Protein AF-A0A2N9NFA6-F1 (afdb_monomer_lite)

Sequence (182 aa):
MLTVSEMPDGCPEVDEAAADLLPKGEPRCRSEQVLSLPCAELSAAALRKTYLACLGPRALGSTAKLAQIIGALVRRGATRATLVRWAVEAGCSEKYVRSLLSRIFIRLGLRRRRRGAGRRSSPEILQLLEEFKARFGKRRLKVARALCRAAEADEPACPGPSNLFVPAALTLLHSEISVSNP

Foldseek 3Di:
DDDDDDDDPPDPPPDPPDDDDDPPPPVPPVLPPDPPDPLLPDDLVRLLVVLLVCQDPPNVPDLPVNLVSVVSNVVVVQDLVNSLVSNVVVVDDSVVSNVSVVVSCCVNVVDDDDVPPDPDDDVVVVVVLVVLCVPPPPCSVVVVVVVVVVVVVVPDPPPPPPPVPPPPPPPDDPDDDPDDDD

Structure (mmCIF, N/CA/C/O backbone):
data_AF-A0A2N9NFA6-F1
#
_entry.id   AF-A0A2N9NFA6-F1
#
loop_
_atom_site.group_PDB
_atom_site.id
_atom_site.type_symbol
_atom_site.label_atom_id
_atom_site.label_alt_id
_atom_site.label_comp_id
_atom_site.label_asym_id
_atom_site.label_entity_id
_atom_site.label_seq_id
_atom_site.pdbx_PDB_ins_code
_atom_site.Cartn_x
_atom_site.Cartn_y
_atom_site.Cartn_z
_atom_site.occupancy
_atom_site.B_iso_or_equiv
_atom_site.auth_seq_id
_atom_site.auth_comp_id
_atom_site.auth_asym_id
_atom_site.auth_atom_id
_atom_site.pdbx_PDB_model_num
ATOM 1 N N . MET A 1 1 ? -23.627 8.469 63.665 1.00 48.31 1 MET A N 1
ATOM 2 C CA . MET A 1 1 ? -24.741 8.393 62.699 1.00 48.31 1 MET A CA 1
ATOM 3 C C . MET A 1 1 ? -24.376 9.281 61.522 1.00 48.31 1 MET A C 1
ATOM 5 O O . MET A 1 1 ? -24.408 10.491 61.673 1.00 48.31 1 MET A O 1
ATOM 9 N N . LEU A 1 2 ? -23.899 8.694 60.423 1.00 47.81 2 LEU A N 1
ATOM 10 C CA . LEU A 1 2 ? -23.540 9.414 59.198 1.00 47.81 2 LEU A CA 1
ATOM 11 C C . LEU A 1 2 ? -24.597 9.076 58.149 1.00 47.81 2 LEU A C 1
ATOM 13 O O . LEU A 1 2 ? -24.822 7.904 57.857 1.00 47.81 2 LEU A O 1
ATOM 17 N N . THR A 1 3 ? -25.283 10.103 57.664 1.00 55.34 3 THR A N 1
ATOM 18 C CA . THR A 1 3 ? -26.327 10.019 56.645 1.00 55.34 3 THR A CA 1
ATOM 19 C C . THR A 1 3 ? -25.695 9.725 55.291 1.00 55.34 3 THR A C 1
ATOM 21 O O . THR A 1 3 ? -24.845 10.478 54.816 1.00 55.34 3 THR A O 1
ATOM 24 N N . VAL A 1 4 ? -26.102 8.611 54.691 1.00 54.12 4 VAL A N 1
ATOM 25 C CA . VAL A 1 4 ? -25.747 8.217 53.329 1.00 54.12 4 VAL A CA 1
ATOM 26 C C . VAL A 1 4 ? -26.552 9.105 52.377 1.00 54.12 4 VAL A C 1
ATOM 28 O O . VAL A 1 4 ? -27.775 9.020 52.356 1.00 54.12 4 VAL A O 1
ATOM 31 N N . SER A 1 5 ? -25.875 9.992 51.643 1.00 59.94 5 SER A N 1
ATOM 32 C CA . SER A 1 5 ? -26.488 10.772 50.562 1.00 59.94 5 SER A CA 1
ATOM 33 C C . SER A 1 5 ? -26.780 9.861 49.377 1.00 59.94 5 SER A C 1
ATOM 35 O O . SER A 1 5 ? -25.863 9.337 48.743 1.00 59.94 5 SER A O 1
ATOM 37 N N . GLU A 1 6 ? -28.064 9.701 49.088 1.00 62.81 6 GLU A N 1
ATOM 38 C CA . GLU A 1 6 ? -28.597 9.056 47.896 1.00 62.81 6 GLU A CA 1
ATOM 39 C C . GLU A 1 6 ? -28.183 9.851 46.646 1.00 62.81 6 GLU A C 1
ATOM 41 O O . GLU A 1 6 ? -28.454 11.046 46.520 1.00 62.81 6 GLU A O 1
ATOM 46 N N . MET A 1 7 ? -27.490 9.186 45.722 1.00 60.47 7 MET A N 1
ATOM 47 C CA . MET A 1 7 ? -27.254 9.687 44.368 1.00 60.47 7 MET A CA 1
ATOM 48 C C . MET A 1 7 ? -28.419 9.210 43.494 1.00 60.47 7 MET A C 1
ATOM 50 O O . MET A 1 7 ? -28.694 8.011 43.488 1.00 60.47 7 MET A O 1
ATOM 54 N N . PRO A 1 8 ? -29.115 10.096 42.764 1.00 62.62 8 PRO A N 1
ATOM 55 C CA . PRO A 1 8 ? -30.215 9.680 41.911 1.00 62.62 8 PRO A CA 1
ATOM 56 C C . PRO A 1 8 ? -29.687 8.939 40.677 1.00 62.62 8 PRO A C 1
ATOM 58 O O . PRO A 1 8 ? -28.971 9.511 39.850 1.00 62.62 8 PRO A O 1
ATOM 61 N N . ASP A 1 9 ? -30.097 7.677 40.548 1.00 52.00 9 ASP A N 1
ATOM 62 C CA . ASP A 1 9 ? -30.043 6.872 39.326 1.00 52.00 9 ASP A CA 1
ATOM 63 C C . ASP A 1 9 ? -30.954 7.494 38.253 1.00 52.00 9 ASP A C 1
ATOM 65 O O . ASP A 1 9 ? -32.063 7.047 37.972 1.00 52.00 9 ASP A O 1
ATOM 69 N N . GLY A 1 10 ? -30.490 8.587 37.655 1.00 49.28 10 GLY A N 1
ATOM 70 C CA . GLY A 1 10 ? -31.100 9.191 36.480 1.00 49.28 10 GLY A CA 1
ATOM 71 C C . GLY A 1 10 ? -30.569 8.534 35.214 1.00 49.28 10 GLY A C 1
ATOM 72 O O . GLY A 1 10 ? -29.727 9.115 34.529 1.00 49.28 10 GLY A O 1
ATOM 73 N N . CYS A 1 11 ? -31.041 7.329 34.889 1.00 45.53 11 CYS A N 1
ATOM 74 C CA . CYS A 1 11 ? -30.924 6.822 33.524 1.00 45.53 11 CYS A CA 1
ATOM 75 C C . CYS A 1 11 ? -31.925 7.593 32.649 1.00 45.53 11 CYS A C 1
ATOM 77 O O . CYS A 1 11 ? -33.124 7.493 32.903 1.00 45.53 11 CYS A O 1
ATOM 79 N N . PRO A 1 12 ? -31.494 8.362 31.632 1.00 57.59 12 PRO A N 1
ATOM 80 C CA . PRO A 1 12 ? -32.440 8.886 30.664 1.00 57.59 12 PRO A CA 1
ATOM 81 C C . PRO A 1 12 ? -33.010 7.707 29.870 1.00 57.59 12 PRO A C 1
ATOM 83 O O . PRO A 1 12 ? -32.283 7.062 29.108 1.00 57.59 12 PRO A O 1
ATOM 86 N N . GLU A 1 13 ? -34.303 7.436 30.061 1.00 48.81 13 GLU A N 1
ATOM 87 C CA . GLU A 1 13 ? -35.118 6.711 29.091 1.00 48.81 13 GLU A CA 1
ATOM 88 C C . GLU A 1 13 ? -34.952 7.410 27.743 1.00 48.81 13 GLU A C 1
ATOM 90 O O . GLU A 1 13 ? -35.394 8.537 27.523 1.00 48.81 13 GLU A O 1
ATOM 95 N N . VAL A 1 14 ? -34.209 6.765 26.853 1.00 59.50 14 VAL A N 1
ATOM 96 C CA . VAL A 1 14 ? -34.184 7.127 25.446 1.00 59.50 14 VAL A CA 1
ATOM 97 C C . VAL A 1 14 ? -35.307 6.352 24.793 1.00 59.50 14 VAL A C 1
ATOM 99 O O . VAL A 1 14 ? -35.158 5.166 24.507 1.00 59.50 14 VAL A O 1
ATOM 102 N N . ASP A 1 15 ? -36.421 7.054 24.603 1.00 47.28 15 ASP A N 1
ATOM 103 C CA . ASP A 1 15 ? -37.598 6.581 23.893 1.00 47.28 15 ASP A CA 1
ATOM 104 C C . ASP A 1 15 ? -37.213 5.819 22.623 1.00 47.28 15 ASP A C 1
ATOM 106 O O . ASP A 1 15 ? -36.603 6.329 21.674 1.00 47.28 15 ASP A O 1
ATOM 110 N N . GLU A 1 16 ? -37.599 4.552 22.658 1.00 59.47 16 GLU A N 1
ATOM 111 C CA . GLU A 1 16 ? -37.455 3.533 21.640 1.00 59.47 16 GLU A CA 1
ATOM 112 C C . GLU A 1 16 ? -38.476 3.796 20.522 1.00 59.47 16 GLU A C 1
ATOM 114 O O . GLU A 1 16 ? -39.438 3.063 20.313 1.00 59.47 16 GLU A O 1
ATOM 119 N N . ALA A 1 17 ? -38.281 4.889 19.782 1.00 50.88 17 ALA A N 1
ATOM 120 C CA . ALA A 1 17 ? -39.023 5.147 18.556 1.00 50.88 17 ALA A CA 1
ATOM 121 C C . ALA A 1 17 ? -38.460 4.268 17.430 1.00 50.88 17 ALA A C 1
ATOM 123 O O . ALA A 1 17 ? -37.529 4.632 16.703 1.00 50.88 17 ALA A O 1
ATOM 124 N N . ALA A 1 18 ? -39.045 3.078 17.320 1.00 53.84 18 ALA A N 1
ATOM 125 C CA . ALA A 1 18 ? -38.951 2.184 16.183 1.00 53.84 18 ALA A CA 1
ATOM 126 C C . ALA A 1 18 ? -39.301 2.921 14.878 1.00 53.84 18 ALA A C 1
ATOM 128 O O . ALA A 1 18 ? -40.458 3.237 14.610 1.00 53.84 18 ALA A O 1
ATOM 129 N N . ALA A 1 19 ? -38.291 3.151 14.041 1.00 49.25 19 ALA A N 1
ATOM 130 C CA . ALA A 1 19 ? -38.474 3.449 12.630 1.00 49.25 19 ALA A CA 1
ATOM 131 C C . ALA A 1 19 ? -37.466 2.638 11.805 1.00 49.25 19 ALA A C 1
ATOM 133 O O . ALA A 1 19 ? -36.253 2.846 11.865 1.00 49.25 19 ALA A O 1
ATOM 134 N N . ASP A 1 20 ? -38.031 1.705 11.045 1.00 50.44 20 ASP A N 1
ATOM 135 C CA . ASP A 1 20 ? -37.521 1.147 9.798 1.00 50.44 20 ASP A CA 1
ATOM 136 C C . ASP A 1 20 ? -36.227 0.324 9.820 1.00 50.44 20 ASP A C 1
ATOM 138 O O . ASP A 1 20 ? -35.109 0.753 9.523 1.00 50.44 20 ASP A O 1
ATOM 142 N N . LEU A 1 21 ? -36.458 -0.971 10.039 1.00 53.66 21 LEU A N 1
ATOM 143 C CA . LEU A 1 21 ? -36.096 -2.047 9.111 1.00 53.66 21 LEU A CA 1
ATOM 144 C C . LEU A 1 21 ? -35.577 -1.583 7.734 1.00 53.66 21 LEU A C 1
ATOM 146 O O . LEU A 1 21 ? -36.320 -1.583 6.762 1.00 53.66 21 LEU A O 1
ATOM 150 N N . LEU A 1 22 ? -34.267 -1.357 7.605 1.00 51.84 22 LEU A N 1
ATOM 151 C CA . LEU A 1 22 ? -33.527 -1.707 6.386 1.00 51.84 22 LEU A CA 1
ATOM 152 C C . LEU A 1 22 ? -32.084 -2.150 6.707 1.00 51.84 22 LEU A C 1
ATOM 154 O O . LEU A 1 22 ? -31.191 -1.314 6.880 1.00 51.84 22 LEU A O 1
ATOM 158 N N . PRO A 1 23 ? -31.781 -3.462 6.691 1.00 60.62 23 PRO A N 1
ATOM 159 C CA . PRO A 1 23 ? -30.413 -3.956 6.625 1.00 60.62 23 PRO A CA 1
ATOM 160 C C . PRO A 1 23 ? -29.933 -3.943 5.166 1.00 60.62 23 PRO A C 1
ATOM 162 O O . PRO A 1 23 ? -29.916 -4.967 4.494 1.00 60.62 23 PRO A O 1
ATOM 165 N N . LYS A 1 24 ? -29.529 -2.780 4.643 1.00 48.94 24 LYS A N 1
ATOM 166 C CA . LYS A 1 24 ? -28.784 -2.692 3.366 1.00 48.94 24 LYS A CA 1
ATOM 167 C C . LYS A 1 24 ? -27.603 -1.735 3.458 1.00 48.94 24 LYS A C 1
ATOM 169 O O . LYS A 1 24 ? -27.353 -0.904 2.592 1.00 48.94 24 LYS A O 1
ATOM 174 N N . GLY A 1 25 ? -26.820 -1.889 4.518 1.00 44.09 25 GLY A N 1
ATOM 175 C CA . GLY A 1 25 ? -25.425 -1.477 4.489 1.00 44.09 25 GLY A CA 1
ATOM 176 C C . GLY A 1 25 ? -24.611 -2.523 3.739 1.00 44.09 25 GLY A C 1
ATOM 177 O O . GLY A 1 25 ? -23.785 -3.188 4.360 1.00 44.09 25 GLY A O 1
ATOM 178 N N . GLU A 1 26 ? -24.848 -2.706 2.433 1.00 40.12 26 GLU A N 1
ATOM 179 C CA . GLU A 1 26 ? -23.857 -3.387 1.599 1.00 40.12 26 GLU A CA 1
ATOM 180 C C . GLU A 1 26 ? -22.505 -2.742 1.918 1.00 40.12 26 GLU A C 1
ATOM 182 O O . GLU A 1 26 ? -22.418 -1.503 1.939 1.00 40.12 26 GLU A O 1
ATOM 187 N N . PRO A 1 27 ? -21.452 -3.520 2.232 1.00 49.88 27 PRO A N 1
ATOM 188 C CA . PRO A 1 27 ? -20.126 -2.958 2.335 1.00 49.88 27 PRO A CA 1
ATOM 189 C C . PRO A 1 27 ? -19.815 -2.424 0.945 1.00 49.88 27 PRO A C 1
ATOM 191 O O . PRO A 1 27 ? -19.394 -3.170 0.067 1.00 49.88 27 PRO A O 1
ATOM 194 N N . ARG A 1 28 ? -20.074 -1.130 0.738 1.00 41.38 28 ARG A N 1
ATOM 195 C CA . ARG A 1 28 ? -19.679 -0.382 -0.442 1.00 41.38 28 ARG A CA 1
ATOM 196 C C . ARG A 1 28 ? -18.158 -0.450 -0.494 1.00 41.38 28 ARG A C 1
ATOM 198 O O . ARG A 1 28 ? -17.459 0.467 -0.067 1.00 41.38 28 ARG A O 1
ATOM 205 N N . CYS A 1 29 ? -17.642 -1.530 -1.069 1.00 38.50 29 CYS A N 1
ATOM 206 C CA . CYS A 1 29 ? -16.462 -1.508 -1.905 1.00 38.50 29 CYS A CA 1
ATOM 207 C C . CYS A 1 29 ? -16.793 -0.547 -3.052 1.00 38.50 29 CYS A C 1
ATOM 209 O O . CYS A 1 29 ? -17.098 -0.956 -4.164 1.00 38.50 29 CYS A O 1
ATOM 211 N N . ARG A 1 30 ? -16.798 0.762 -2.762 1.00 45.31 30 ARG A N 1
ATOM 212 C CA . ARG A 1 30 ? -16.740 1.833 -3.758 1.00 45.31 30 ARG A CA 1
ATOM 213 C C . ARG A 1 30 ? -15.361 1.732 -4.418 1.00 45.31 30 ARG A C 1
ATOM 215 O O . ARG A 1 30 ? -14.463 2.513 -4.125 1.00 45.31 30 ARG A O 1
ATOM 222 N N . SER A 1 31 ? -15.167 0.712 -5.241 1.00 50.75 31 SER A N 1
ATOM 223 C CA . SER A 1 31 ? -13.982 0.512 -6.079 1.00 50.75 31 SER A CA 1
ATOM 224 C C . SER A 1 31 ? -14.343 0.467 -7.563 1.00 50.75 31 SER A C 1
ATOM 226 O O . SER A 1 31 ? -13.512 0.081 -8.373 1.00 50.75 31 SER A O 1
ATOM 228 N N . GLU A 1 32 ? -15.554 0.899 -7.920 1.00 46.16 32 GLU A N 1
ATOM 229 C CA . GLU A 1 32 ? -16.052 0.881 -9.300 1.00 46.16 32 GLU A CA 1
ATOM 230 C C . GLU A 1 32 ? -16.366 2.257 -9.884 1.00 46.16 32 GLU A C 1
ATOM 232 O O . GLU A 1 32 ? -16.918 2.343 -10.971 1.00 46.16 32 GLU A O 1
ATOM 237 N N . GLN A 1 33 ? -15.945 3.357 -9.252 1.00 50.62 33 GLN A N 1
ATOM 238 C CA . GLN A 1 33 ? -15.884 4.628 -9.981 1.00 50.62 33 GLN A CA 1
ATOM 239 C C . GLN A 1 33 ? -14.565 4.722 -10.748 1.00 50.62 33 GLN A C 1
ATOM 241 O O . GLN A 1 33 ? -13.571 5.289 -10.299 1.00 50.62 33 GLN A O 1
ATOM 246 N N . VAL A 1 34 ? -14.585 4.024 -11.887 1.00 52.72 34 VAL A N 1
ATOM 247 C CA . VAL A 1 34 ? -14.196 4.511 -13.215 1.00 52.72 34 VAL A CA 1
ATOM 248 C C . VAL A 1 34 ? -13.238 5.705 -13.179 1.00 52.72 34 VAL A C 1
ATOM 250 O O . VAL A 1 34 ? -13.626 6.864 -13.260 1.00 52.72 34 VAL A O 1
ATOM 253 N N . LEU A 1 35 ? -11.944 5.403 -13.104 1.00 48.47 35 LEU A N 1
ATOM 254 C CA . LEU A 1 35 ? -10.891 6.313 -13.545 1.00 48.47 35 LEU A CA 1
ATOM 255 C C . LEU A 1 35 ? -10.662 6.058 -15.036 1.00 48.47 35 LEU A C 1
ATOM 257 O O . LEU A 1 35 ? -9.707 5.387 -15.431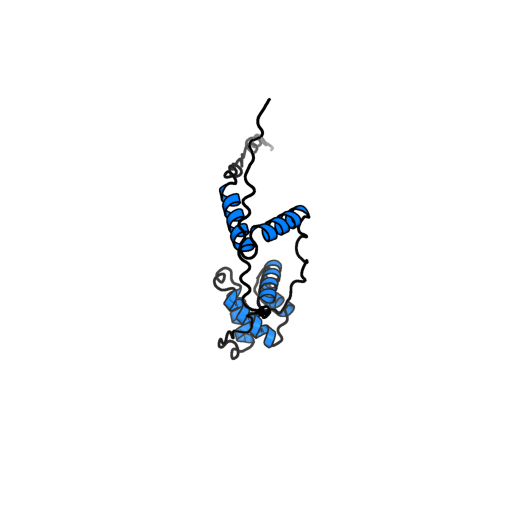 1.00 48.47 35 LEU A O 1
ATOM 261 N N . SER A 1 36 ? -11.586 6.558 -15.854 1.00 54.06 36 SER A N 1
ATOM 262 C CA . SER A 1 36 ? -11.446 6.670 -17.304 1.00 54.06 36 SER A CA 1
ATOM 263 C C . SER A 1 36 ? -10.438 7.777 -17.614 1.00 54.06 36 SER A C 1
ATOM 265 O O . SER A 1 36 ? -10.790 8.921 -17.877 1.00 54.06 36 SER A O 1
ATOM 267 N N . LEU A 1 37 ? -9.155 7.437 -17.515 1.00 55.41 37 LEU A N 1
ATOM 268 C CA . LEU A 1 37 ? -8.066 8.216 -18.095 1.00 55.41 37 LEU A CA 1
ATOM 269 C C . LEU A 1 37 ? -7.532 7.484 -19.336 1.00 55.41 37 LEU A C 1
ATOM 271 O O . LEU A 1 37 ? -7.570 6.249 -19.365 1.00 55.41 37 LEU A O 1
ATOM 275 N N . PRO A 1 38 ? -6.958 8.213 -20.314 1.00 63.16 38 PRO A N 1
ATOM 276 C CA . PRO A 1 38 ? -6.487 7.715 -21.618 1.00 63.16 38 PRO A CA 1
ATOM 277 C C . PRO A 1 38 ? -5.290 6.742 -21.546 1.00 63.16 38 PRO A C 1
ATOM 279 O O . PRO A 1 38 ? -4.592 6.495 -22.524 1.00 63.16 38 PRO A O 1
ATOM 282 N N . CYS A 1 39 ? -5.034 6.132 -20.385 1.00 56.81 39 CYS A N 1
ATOM 283 C CA . CYS A 1 39 ? -4.043 5.068 -20.226 1.00 56.81 39 CYS A CA 1
ATOM 284 C C . CYS A 1 39 ? -4.406 3.782 -20.983 1.00 56.81 39 CYS A C 1
ATOM 286 O O . CYS A 1 39 ? -3.542 2.921 -21.132 1.00 56.81 39 CYS A O 1
ATOM 288 N N . ALA A 1 40 ? -5.657 3.623 -21.432 1.00 64.81 40 ALA A N 1
ATOM 289 C CA . ALA A 1 40 ? -6.063 2.467 -22.227 1.00 64.81 40 ALA A CA 1
ATOM 290 C C . ALA A 1 40 ? -5.350 2.417 -23.590 1.00 64.81 40 ALA A C 1
ATOM 292 O O . ALA A 1 40 ? -5.034 1.323 -24.054 1.00 64.81 40 ALA A O 1
ATOM 293 N N . GLU A 1 41 ? -5.017 3.574 -24.169 1.00 76.75 41 GLU A N 1
ATOM 294 C CA . GLU A 1 41 ? -4.499 3.676 -25.541 1.00 76.75 41 GLU A CA 1
ATOM 295 C C . GLU A 1 41 ? -2.972 3.769 -25.628 1.00 76.75 41 GLU A C 1
ATOM 297 O O . GLU A 1 41 ? -2.381 3.461 -26.659 1.00 76.75 41 GLU A O 1
ATOM 302 N N . LEU A 1 42 ? -2.290 4.127 -24.537 1.00 85.19 42 LEU A N 1
ATOM 303 C CA . LEU A 1 42 ? -0.828 4.233 -24.534 1.00 85.19 42 LEU A CA 1
ATOM 304 C C . LEU A 1 42 ? -0.178 2.881 -24.838 1.00 85.19 42 LEU A C 1
ATOM 306 O O . LEU A 1 42 ? -0.569 1.872 -24.265 1.00 85.19 42 LEU A O 1
ATOM 310 N N . SER A 1 43 ? 0.852 2.822 -25.683 1.00 92.25 43 SER A N 1
ATOM 311 C CA . SER A 1 43 ? 1.594 1.576 -25.930 1.00 92.25 43 SER A CA 1
ATOM 312 C C . SER A 1 43 ? 2.227 1.020 -24.641 1.00 92.25 43 SER A C 1
ATOM 314 O O . SER A 1 43 ? 2.450 1.745 -23.667 1.00 92.25 43 SER A O 1
ATOM 316 N N . ALA A 1 44 ? 2.530 -0.284 -24.599 1.00 90.38 44 ALA A N 1
ATOM 317 C CA . ALA A 1 44 ? 3.159 -0.896 -23.420 1.00 90.38 44 ALA A CA 1
ATOM 318 C C . ALA A 1 44 ? 4.505 -0.226 -23.071 1.00 90.38 44 ALA A C 1
ATOM 320 O O . ALA A 1 44 ? 4.818 -0.019 -21.897 1.00 90.38 44 ALA A O 1
ATOM 321 N N . ALA A 1 45 ? 5.260 0.189 -24.094 1.00 94.12 45 ALA A N 1
ATOM 322 C CA . ALA A 1 45 ? 6.502 0.937 -23.938 1.00 94.12 45 ALA A CA 1
ATOM 323 C C . ALA A 1 45 ? 6.274 2.334 -23.333 1.00 94.12 45 ALA A C 1
ATOM 325 O O . ALA A 1 45 ? 7.002 2.733 -22.420 1.00 94.12 45 ALA A O 1
ATOM 326 N N . ALA A 1 46 ? 5.236 3.054 -23.776 1.00 94.69 46 ALA A N 1
ATOM 327 C CA . ALA A 1 46 ? 4.884 4.359 -23.219 1.00 94.69 46 ALA A CA 1
ATOM 328 C C . ALA A 1 46 ? 4.481 4.248 -21.740 1.00 94.69 46 ALA A C 1
ATOM 330 O O . ALA A 1 46 ? 5.009 4.985 -20.908 1.00 94.69 46 ALA A O 1
ATOM 331 N N . LEU A 1 47 ? 3.643 3.263 -21.390 1.00 94.56 47 LEU A N 1
ATOM 332 C CA . LEU A 1 47 ? 3.255 2.996 -20.000 1.00 94.56 47 LEU A CA 1
ATOM 333 C C . LEU A 1 47 ? 4.463 2.666 -19.116 1.00 94.56 47 LEU A C 1
ATOM 335 O O . LEU A 1 47 ? 4.545 3.168 -17.994 1.00 94.56 47 LEU A O 1
ATOM 339 N N . ARG A 1 48 ? 5.422 1.871 -19.615 1.00 95.88 48 ARG A N 1
ATOM 340 C CA . ARG A 1 48 ? 6.678 1.588 -18.899 1.00 95.88 48 ARG A CA 1
ATOM 341 C C . ARG A 1 48 ? 7.468 2.873 -18.644 1.00 95.88 48 ARG A C 1
ATOM 343 O O . ARG A 1 48 ? 7.903 3.096 -17.518 1.00 95.88 48 ARG A O 1
ATOM 350 N N . LYS A 1 49 ? 7.623 3.740 -19.649 1.00 95.25 49 LYS A N 1
ATOM 351 C CA . LYS A 1 49 ? 8.336 5.020 -19.501 1.00 95.25 49 LYS A CA 1
ATOM 352 C C . LYS A 1 49 ? 7.658 5.927 -18.470 1.00 95.25 49 LYS A C 1
ATOM 354 O O . LYS A 1 49 ? 8.333 6.469 -17.599 1.00 95.25 49 LYS A O 1
ATOM 359 N N . THR A 1 50 ? 6.329 6.050 -18.517 1.00 94.12 50 THR A N 1
ATOM 360 C CA . THR A 1 50 ? 5.571 6.842 -17.534 1.00 94.12 50 THR A CA 1
ATOM 361 C C . THR A 1 50 ? 5.665 6.246 -16.129 1.00 94.12 50 THR A C 1
ATOM 363 O O . THR A 1 50 ? 5.826 6.990 -15.166 1.00 94.12 50 THR A O 1
ATOM 366 N N . TYR A 1 51 ? 5.615 4.917 -16.002 1.00 94.94 51 TYR A N 1
ATOM 367 C CA . TYR A 1 51 ? 5.809 4.219 -14.730 1.00 94.94 51 TYR A CA 1
ATOM 368 C C . TYR A 1 51 ? 7.155 4.573 -14.089 1.00 94.94 51 TYR A C 1
ATOM 370 O O . TYR A 1 51 ? 7.182 4.976 -12.927 1.00 94.94 51 TYR A O 1
ATOM 378 N N . LEU A 1 52 ? 8.248 4.484 -14.852 1.00 94.62 52 LEU A N 1
ATOM 379 C CA . LEU A 1 52 ? 9.589 4.805 -14.357 1.00 94.62 52 LEU A CA 1
ATOM 380 C C . LEU A 1 52 ? 9.731 6.291 -14.003 1.00 94.62 52 LEU A C 1
ATOM 382 O O . LEU A 1 52 ? 10.277 6.617 -12.952 1.00 94.62 52 LEU A O 1
ATOM 386 N N . ALA A 1 53 ? 9.156 7.190 -14.807 1.00 92.44 53 ALA A N 1
ATOM 387 C CA . ALA A 1 53 ? 9.137 8.621 -14.500 1.00 92.44 53 ALA A CA 1
ATOM 388 C C . ALA A 1 53 ? 8.423 8.927 -13.168 1.00 92.44 53 ALA A C 1
ATOM 390 O O . ALA A 1 53 ? 8.827 9.825 -12.432 1.00 92.44 53 ALA A O 1
ATOM 391 N N . CYS A 1 54 ? 7.389 8.154 -12.820 1.00 92.56 54 CYS A N 1
ATOM 392 C CA . CYS A 1 54 ? 6.665 8.296 -11.558 1.00 92.56 54 CYS A CA 1
ATOM 393 C C . CYS A 1 54 ? 7.394 7.721 -10.328 1.00 92.56 54 CYS A C 1
ATOM 395 O O . CYS A 1 54 ? 6.928 7.950 -9.214 1.00 92.56 54 CYS A O 1
ATOM 397 N N . LEU A 1 55 ? 8.496 6.982 -10.493 1.00 90.94 55 LEU A N 1
ATOM 398 C CA . LEU A 1 55 ? 9.286 6.441 -9.376 1.00 90.94 55 LEU A CA 1
ATOM 399 C C . LEU A 1 55 ? 10.426 7.363 -8.923 1.00 90.94 55 LEU A C 1
ATOM 401 O O . LEU A 1 55 ? 11.036 7.107 -7.886 1.00 90.94 55 LEU A O 1
ATOM 405 N N . GLY A 1 56 ? 10.714 8.425 -9.679 1.00 83.12 56 GLY A N 1
ATOM 406 C CA . GLY A 1 56 ? 11.803 9.343 -9.366 1.00 83.12 56 GLY A CA 1
ATOM 407 C C . GLY A 1 56 ? 11.612 10.084 -8.030 1.00 83.12 56 GLY A C 1
ATOM 408 O O . GLY A 1 56 ? 10.478 10.321 -7.604 1.00 83.12 56 GLY A O 1
ATOM 409 N N . PRO A 1 57 ? 12.707 10.537 -7.390 1.00 70.00 57 PRO A N 1
ATOM 410 C CA . PRO A 1 57 ? 12.699 11.172 -6.064 1.00 70.00 57 PRO A CA 1
ATOM 411 C C . PRO A 1 57 ? 11.872 12.466 -5.974 1.00 70.00 57 PRO A C 1
ATOM 413 O O . PRO A 1 57 ? 11.578 12.925 -4.877 1.00 70.00 57 PRO A O 1
ATOM 416 N N . ARG A 1 58 ? 11.456 13.046 -7.108 1.00 63.81 58 ARG A N 1
ATOM 417 C CA . ARG A 1 58 ? 10.598 14.243 -7.184 1.00 63.81 58 ARG A CA 1
ATOM 418 C C . ARG A 1 58 ? 9.128 13.941 -7.511 1.00 63.81 58 ARG A C 1
ATOM 420 O O . ARG A 1 58 ? 8.303 14.845 -7.504 1.00 63.81 58 ARG A O 1
ATOM 427 N N . ALA A 1 59 ? 8.767 12.682 -7.769 1.00 63.28 59 ALA A N 1
ATOM 428 C CA . ALA A 1 59 ? 7.427 12.287 -8.215 1.00 63.28 59 ALA A CA 1
ATOM 429 C C . ALA A 1 59 ? 6.451 11.933 -7.069 1.00 63.28 59 ALA A C 1
ATOM 431 O O . ALA A 1 59 ? 5.385 11.360 -7.312 1.00 63.28 59 ALA A O 1
ATOM 432 N N . LEU A 1 60 ? 6.768 12.314 -5.824 1.00 59.97 60 LEU A N 1
ATOM 433 C CA . LEU A 1 60 ? 5.958 12.050 -4.620 1.00 59.97 60 LEU A CA 1
ATOM 434 C C . LEU A 1 60 ? 4.508 12.576 -4.689 1.00 59.97 60 LEU A C 1
ATOM 436 O O . LEU A 1 60 ? 3.678 12.179 -3.872 1.00 59.97 60 LEU A O 1
ATOM 440 N N . GLY A 1 61 ? 4.181 13.425 -5.665 1.00 62.47 61 GLY A N 1
ATOM 441 C CA . GLY A 1 61 ? 2.914 14.149 -5.731 1.00 62.47 61 GLY A CA 1
ATOM 442 C C . GLY A 1 61 ? 1.659 13.336 -6.076 1.00 62.47 61 GLY A C 1
ATOM 443 O O . GLY A 1 61 ? 0.564 13.809 -5.795 1.00 62.47 61 GLY A O 1
ATOM 444 N N . SER A 1 62 ? 1.732 12.130 -6.661 1.00 77.00 62 SER A N 1
ATOM 445 C CA . SER A 1 62 ? 0.486 11.404 -6.986 1.00 77.00 62 SER A CA 1
ATOM 446 C C . SER A 1 62 ? 0.601 9.883 -6.978 1.00 77.00 62 SER A C 1
ATOM 448 O O . SER A 1 62 ? 0.677 9.212 -8.010 1.00 77.00 62 SER A O 1
ATOM 450 N N . THR A 1 63 ? 0.489 9.308 -5.777 1.00 85.56 63 THR A N 1
ATOM 451 C CA . THR A 1 63 ? 0.273 7.860 -5.597 1.00 85.56 63 THR A CA 1
ATOM 452 C C . THR A 1 63 ? -0.968 7.348 -6.340 1.00 85.56 63 THR A C 1
ATOM 454 O O . THR A 1 63 ? -1.012 6.180 -6.722 1.00 85.56 63 THR A O 1
ATOM 457 N N . ALA A 1 64 ? -1.966 8.209 -6.575 1.00 87.75 64 ALA A N 1
ATOM 458 C CA . ALA A 1 64 ? -3.164 7.883 -7.343 1.00 87.75 64 ALA A CA 1
ATOM 459 C C . ALA A 1 64 ? -2.856 7.677 -8.837 1.00 87.75 64 ALA A C 1
ATOM 461 O O . ALA A 1 64 ? -3.260 6.659 -9.399 1.00 87.75 64 ALA A O 1
ATOM 462 N N . LYS A 1 65 ? -2.080 8.577 -9.458 1.00 90.06 65 LYS A N 1
ATOM 463 C CA . LYS A 1 65 ? -1.638 8.436 -10.857 1.00 90.06 65 LYS A CA 1
ATOM 464 C C . LYS A 1 65 ? -0.787 7.182 -11.051 1.00 90.06 65 LYS A C 1
ATOM 466 O O . LYS A 1 65 ? -1.002 6.420 -11.990 1.00 90.06 65 LYS A O 1
ATOM 471 N N . LEU A 1 66 ? 0.132 6.917 -10.122 1.00 92.50 66 LEU A N 1
ATOM 472 C CA . LEU A 1 66 ? 0.946 5.702 -10.162 1.00 92.50 66 LEU A CA 1
ATOM 473 C C . LEU A 1 66 ? 0.082 4.433 -10.057 1.00 92.50 66 LEU A C 1
ATOM 475 O O . LEU A 1 66 ? 0.313 3.472 -10.789 1.00 92.50 66 LEU A O 1
ATOM 479 N N . ALA A 1 67 ? -0.945 4.435 -9.200 1.00 93.19 67 ALA A N 1
ATOM 480 C CA . ALA A 1 67 ? -1.883 3.320 -9.096 1.00 93.19 67 ALA A CA 1
ATOM 481 C C . ALA A 1 67 ? -2.642 3.064 -10.408 1.00 93.19 67 ALA A C 1
ATOM 483 O O . ALA A 1 67 ? -2.818 1.909 -10.787 1.00 93.19 67 ALA A O 1
ATOM 484 N N . GLN A 1 68 ? -3.032 4.115 -11.133 1.00 91.81 68 GLN A N 1
ATOM 485 C CA . GLN A 1 68 ? -3.685 3.986 -12.441 1.00 91.81 68 GLN A CA 1
ATOM 486 C C . GLN A 1 68 ? -2.757 3.366 -13.493 1.00 91.81 68 GLN A C 1
ATOM 488 O O . GLN A 1 68 ? -3.160 2.422 -14.171 1.00 91.81 68 GLN A O 1
ATOM 493 N N . ILE A 1 69 ? -1.512 3.850 -13.597 1.00 94.31 69 ILE A N 1
ATOM 494 C CA . ILE A 1 69 ? -0.513 3.321 -14.545 1.00 94.31 69 ILE A CA 1
ATOM 495 C C . ILE A 1 69 ? -0.235 1.846 -14.252 1.00 94.31 69 ILE A C 1
ATOM 497 O O . ILE A 1 69 ? -0.233 1.014 -15.157 1.00 94.31 69 ILE A O 1
ATOM 501 N N . ILE A 1 70 ? -0.052 1.503 -12.975 1.00 95.00 70 ILE A N 1
ATOM 502 C CA . ILE A 1 70 ? 0.145 0.117 -12.545 1.00 95.00 70 ILE A CA 1
ATOM 503 C C . ILE A 1 70 ? -1.081 -0.735 -12.880 1.00 95.00 70 ILE A C 1
ATOM 505 O O . ILE A 1 70 ? -0.920 -1.834 -13.399 1.00 95.00 70 ILE A O 1
ATOM 509 N N . GLY A 1 71 ? -2.297 -0.237 -12.642 1.00 94.31 71 GLY A N 1
ATOM 510 C CA . GLY A 1 71 ? -3.526 -0.932 -13.027 1.00 94.31 71 GLY A CA 1
ATOM 511 C C . GLY A 1 71 ? -3.601 -1.201 -14.533 1.00 94.31 71 GLY A C 1
ATOM 512 O O . GLY A 1 71 ? -3.947 -2.307 -14.940 1.00 94.31 71 GLY A O 1
ATOM 513 N N . ALA A 1 72 ? -3.213 -0.229 -15.365 1.00 93.94 72 ALA A N 1
ATOM 514 C CA . ALA A 1 72 ? -3.147 -0.395 -16.816 1.00 93.94 72 ALA A CA 1
ATOM 515 C C . ALA A 1 72 ? -2.088 -1.428 -17.242 1.00 93.94 72 ALA A C 1
ATOM 517 O O . ALA A 1 72 ? -2.370 -2.272 -18.090 1.00 93.94 72 ALA A O 1
ATOM 518 N N . LEU A 1 73 ? -0.903 -1.414 -16.623 1.00 95.31 73 LEU A N 1
ATOM 519 C CA . LEU A 1 73 ? 0.153 -2.402 -16.871 1.00 95.31 73 LEU A CA 1
ATOM 520 C C . LEU A 1 73 ? -0.279 -3.820 -16.467 1.00 95.31 73 LEU A C 1
ATOM 522 O O . LEU A 1 73 ? -0.057 -4.763 -17.223 1.00 95.31 73 LEU A O 1
ATOM 526 N N . VAL A 1 74 ? -0.936 -3.976 -15.314 1.00 95.44 74 VAL A N 1
ATOM 527 C CA . VAL A 1 74 ? -1.432 -5.278 -14.836 1.00 95.44 74 VAL A CA 1
ATOM 528 C C . VAL A 1 74 ? -2.522 -5.829 -15.755 1.00 95.44 74 VAL A C 1
ATOM 530 O O . VAL A 1 74 ? -2.475 -7.007 -16.096 1.00 95.44 74 VAL A O 1
ATOM 533 N N . ARG A 1 75 ? -3.455 -4.990 -16.235 1.00 93.62 75 ARG A N 1
ATOM 534 C CA . ARG A 1 75 ? -4.462 -5.405 -17.234 1.00 93.62 75 ARG A CA 1
ATOM 535 C C . ARG A 1 75 ? -3.843 -5.903 -18.544 1.00 93.62 75 ARG A C 1
ATOM 537 O O . ARG A 1 75 ? -4.477 -6.670 -19.253 1.00 93.62 75 ARG A O 1
ATOM 544 N N . ARG A 1 76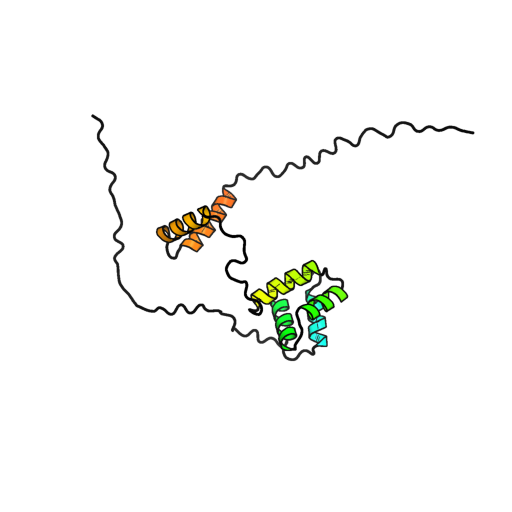 ? -2.609 -5.494 -18.847 1.00 94.06 76 ARG A N 1
ATOM 545 C CA . ARG A 1 76 ? -1.827 -5.949 -20.007 1.00 94.06 76 ARG A CA 1
ATOM 546 C C . ARG A 1 76 ? -0.893 -7.124 -19.702 1.00 94.06 76 ARG A C 1
ATOM 548 O O . ARG A 1 76 ? -0.016 -7.426 -20.502 1.00 94.06 76 ARG A O 1
ATOM 555 N N . GLY A 1 77 ? -1.043 -7.765 -18.543 1.00 95.50 77 GLY A N 1
ATOM 556 C CA . GLY A 1 77 ? -0.273 -8.951 -18.165 1.00 95.50 77 GLY A CA 1
ATOM 557 C C . GLY A 1 77 ? 1.054 -8.668 -17.457 1.00 95.50 77 GLY A C 1
ATOM 558 O O . GLY A 1 77 ? 1.806 -9.602 -17.182 1.00 95.50 77 GLY A O 1
ATOM 559 N N . ALA A 1 78 ? 1.371 -7.413 -17.112 1.00 96.81 78 ALA A N 1
ATOM 560 C CA . ALA A 1 78 ? 2.571 -7.138 -16.326 1.00 96.81 78 ALA A CA 1
ATOM 561 C C . ALA A 1 78 ? 2.422 -7.701 -14.903 1.00 96.81 78 ALA A C 1
ATOM 563 O O . ALA A 1 78 ? 1.529 -7.315 -14.145 1.00 96.81 78 ALA A O 1
ATOM 564 N N . THR A 1 79 ? 3.332 -8.592 -14.510 1.00 96.88 79 THR A N 1
ATOM 565 C CA . THR A 1 79 ? 3.343 -9.157 -13.156 1.00 96.88 79 THR A CA 1
ATOM 566 C C . THR A 1 79 ? 4.040 -8.222 -12.167 1.00 96.88 79 THR A C 1
ATOM 568 O O . THR A 1 79 ? 4.845 -7.364 -12.538 1.00 96.88 79 THR A O 1
ATOM 571 N N . ARG A 1 80 ? 3.807 -8.427 -10.864 1.00 97.19 80 ARG A N 1
ATOM 572 C CA . ARG A 1 80 ? 4.538 -7.706 -9.806 1.00 97.19 80 ARG A CA 1
ATOM 573 C C . ARG A 1 80 ? 6.055 -7.860 -9.946 1.00 97.19 80 ARG A C 1
ATOM 575 O O . ARG A 1 80 ? 6.768 -6.886 -9.732 1.00 97.19 80 ARG A O 1
ATOM 582 N N . ALA A 1 81 ? 6.535 -9.057 -10.284 1.00 97.81 81 ALA A N 1
ATOM 583 C CA . ALA A 1 81 ? 7.962 -9.322 -10.460 1.00 97.81 81 ALA A CA 1
ATOM 584 C C . ALA A 1 81 ? 8.536 -8.504 -11.625 1.00 97.81 81 ALA A C 1
ATOM 586 O O . ALA A 1 81 ? 9.583 -7.879 -11.480 1.00 97.81 81 ALA A O 1
ATOM 587 N N . THR A 1 82 ? 7.797 -8.418 -12.734 1.00 98.06 82 THR A N 1
ATOM 588 C CA . THR A 1 82 ? 8.162 -7.604 -13.900 1.00 98.06 82 THR A CA 1
ATOM 589 C C . THR A 1 82 ? 8.292 -6.121 -13.542 1.00 98.06 82 THR A C 1
ATOM 591 O O . THR A 1 82 ? 9.283 -5.491 -13.902 1.00 98.06 82 THR A O 1
ATOM 594 N N . LEU A 1 83 ? 7.334 -5.574 -12.783 1.00 97.81 83 LEU A N 1
ATOM 595 C CA . LEU A 1 83 ? 7.365 -4.174 -12.341 1.00 97.81 83 LEU A CA 1
ATOM 596 C C . LEU A 1 83 ? 8.563 -3.883 -11.427 1.00 97.81 83 LEU A C 1
ATOM 598 O O . LEU A 1 83 ? 9.238 -2.872 -11.604 1.00 97.81 83 LEU A O 1
ATOM 602 N N . VAL A 1 84 ? 8.845 -4.780 -10.473 1.00 98.00 84 VAL A N 1
ATOM 603 C CA . VAL A 1 84 ? 10.021 -4.661 -9.595 1.00 98.00 84 VAL A CA 1
ATOM 604 C C . VAL A 1 84 ? 11.302 -4.673 -10.422 1.00 98.00 84 VAL A C 1
ATOM 606 O O . VAL A 1 84 ? 12.129 -3.785 -10.245 1.00 98.00 84 VAL A O 1
ATOM 609 N N . ARG A 1 85 ? 11.440 -5.624 -11.354 1.00 98.25 85 ARG A N 1
ATOM 610 C CA . ARG A 1 85 ? 12.623 -5.742 -12.211 1.00 98.25 85 ARG A CA 1
ATOM 611 C C . ARG A 1 85 ? 12.872 -4.461 -13.008 1.00 98.25 85 ARG A C 1
ATOM 613 O O . ARG A 1 85 ? 13.966 -3.919 -12.935 1.00 98.25 85 ARG A O 1
ATOM 620 N N . TRP A 1 86 ? 11.851 -3.923 -13.681 1.00 97.62 86 TRP A N 1
ATOM 621 C CA . TRP A 1 86 ? 11.985 -2.672 -14.438 1.00 97.62 86 TRP A CA 1
ATOM 622 C C . TRP A 1 86 ? 12.416 -1.484 -13.576 1.00 97.62 86 TRP A C 1
ATOM 624 O O . TRP A 1 86 ? 13.180 -0.644 -14.039 1.00 97.62 86 TRP A O 1
ATOM 634 N N . ALA A 1 87 ? 11.918 -1.390 -12.343 1.00 96.12 87 ALA A N 1
ATOM 635 C CA . ALA A 1 87 ? 12.293 -0.313 -11.435 1.00 96.12 87 ALA A CA 1
ATOM 636 C C . ALA A 1 87 ? 13.735 -0.456 -10.923 1.00 96.12 87 ALA A C 1
ATOM 638 O O . ALA A 1 87 ? 14.442 0.541 -10.805 1.00 96.12 87 ALA A O 1
ATOM 639 N N . VAL A 1 88 ? 14.173 -1.685 -10.636 1.00 96.75 88 VAL A N 1
ATOM 640 C CA . VAL A 1 88 ? 15.548 -1.977 -10.201 1.00 96.75 88 VAL A CA 1
ATOM 641 C C . VAL A 1 88 ? 16.544 -1.724 -11.334 1.00 96.75 88 VAL A C 1
ATOM 643 O O . VAL A 1 88 ? 17.561 -1.083 -11.099 1.00 96.75 88 VAL A O 1
ATOM 646 N N . GLU A 1 89 ? 16.216 -2.117 -12.571 1.00 96.69 89 GLU A N 1
ATOM 647 C CA . GLU A 1 89 ? 16.992 -1.771 -13.778 1.00 96.69 89 GLU A CA 1
ATOM 648 C C . GLU A 1 89 ? 17.150 -0.249 -13.952 1.00 96.69 89 GLU A C 1
ATOM 650 O O . GLU A 1 89 ? 18.152 0.215 -14.482 1.00 96.69 89 GLU A O 1
ATOM 655 N N . ALA A 1 90 ? 16.182 0.540 -13.475 1.00 95.12 90 ALA A N 1
ATOM 656 C CA . ALA A 1 90 ? 16.227 2.001 -13.486 1.00 95.12 90 ALA A CA 1
ATOM 657 C C . ALA A 1 90 ? 16.928 2.615 -12.253 1.00 95.12 90 ALA A C 1
ATOM 659 O O . ALA A 1 90 ? 16.818 3.819 -12.026 1.00 95.12 90 ALA A O 1
ATOM 660 N N . GLY A 1 91 ? 17.602 1.807 -11.426 1.00 95.75 91 GLY A N 1
ATOM 661 C CA . GLY A 1 91 ? 18.353 2.263 -10.251 1.00 95.75 91 GLY A CA 1
ATOM 662 C C . GLY A 1 91 ? 17.517 2.494 -8.986 1.00 95.75 91 GLY A C 1
ATOM 663 O O . GLY A 1 91 ? 18.018 3.051 -8.010 1.00 95.75 91 GLY A O 1
ATOM 664 N N . CYS A 1 92 ? 16.244 2.085 -8.954 1.00 95.06 92 CYS A N 1
ATOM 665 C CA . CYS A 1 92 ? 15.428 2.210 -7.744 1.00 95.06 92 CYS A CA 1
ATOM 666 C C . CYS A 1 92 ? 15.756 1.107 -6.726 1.00 95.06 92 CYS A C 1
ATOM 668 O O . CYS A 1 92 ? 15.932 -0.058 -7.080 1.00 95.06 92 CYS A O 1
ATOM 670 N N . SER A 1 93 ? 15.720 1.440 -5.431 1.00 94.50 93 SER A N 1
ATOM 671 C CA . SER A 1 93 ? 15.874 0.443 -4.362 1.00 94.50 93 SER A CA 1
ATOM 672 C C . SER A 1 93 ? 14.769 -0.616 -4.416 1.00 94.50 93 SER A C 1
ATOM 674 O O . SER A 1 93 ? 13.579 -0.311 -4.286 1.00 94.50 93 SER A O 1
ATOM 676 N N . GLU A 1 94 ? 15.155 -1.888 -4.522 1.00 96.19 94 GLU A N 1
ATOM 677 C CA . GLU A 1 94 ? 14.209 -3.001 -4.599 1.00 96.19 94 GLU A CA 1
ATOM 678 C C . GLU A 1 94 ? 13.265 -3.053 -3.384 1.00 96.19 94 GLU A C 1
ATOM 680 O O . GLU A 1 94 ? 12.048 -3.217 -3.530 1.00 96.19 94 GLU A O 1
ATOM 685 N N . LYS A 1 95 ? 13.807 -2.864 -2.171 1.00 95.19 95 LYS A N 1
ATOM 686 C CA . LYS A 1 95 ? 13.035 -2.851 -0.916 1.00 95.19 95 LYS A CA 1
ATOM 687 C C . LYS A 1 95 ? 11.949 -1.774 -0.949 1.00 95.19 95 LYS A C 1
ATOM 689 O O . LYS A 1 95 ? 10.799 -2.039 -0.582 1.00 95.19 95 LYS A O 1
ATOM 694 N N . TYR A 1 96 ? 12.300 -0.582 -1.430 1.00 93.12 96 TYR A N 1
ATOM 695 C CA . TYR A 1 96 ? 11.369 0.531 -1.588 1.00 93.12 96 TYR A CA 1
ATOM 696 C C . TYR A 1 96 ? 10.258 0.192 -2.591 1.00 93.12 96 TYR A C 1
ATOM 698 O O . TYR A 1 96 ? 9.073 0.275 -2.249 1.00 93.12 96 TYR A O 1
ATOM 706 N N . VAL A 1 97 ? 10.619 -0.277 -3.789 1.00 95.25 97 VAL A N 1
ATOM 707 C CA . VAL A 1 97 ? 9.660 -0.599 -4.858 1.00 95.25 97 VAL A CA 1
ATOM 708 C C . VAL A 1 97 ? 8.708 -1.715 -4.428 1.00 95.25 97 VAL A C 1
ATOM 710 O O . VAL A 1 97 ? 7.492 -1.593 -4.593 1.00 95.25 97 VAL A O 1
ATOM 713 N N . ARG A 1 98 ? 9.217 -2.785 -3.803 1.00 96.25 98 ARG A N 1
ATOM 714 C CA . ARG A 1 98 ? 8.390 -3.894 -3.295 1.00 96.25 98 ARG A CA 1
ATOM 715 C C . ARG A 1 98 ? 7.350 -3.415 -2.278 1.00 96.25 98 ARG A C 1
ATOM 717 O O . ARG A 1 98 ? 6.205 -3.879 -2.330 1.00 96.25 98 ARG A O 1
ATOM 724 N N . SER A 1 99 ? 7.735 -2.508 -1.377 1.00 93.81 99 SER A N 1
ATOM 725 C CA . SER A 1 99 ? 6.845 -1.904 -0.377 1.00 93.81 99 SER A CA 1
ATOM 726 C C . SER A 1 99 ? 5.797 -0.989 -1.021 1.00 93.81 99 SER A C 1
ATOM 728 O O . SER A 1 99 ? 4.605 -1.075 -0.707 1.00 93.81 99 SER A O 1
ATOM 730 N N . LEU A 1 100 ? 6.213 -0.149 -1.972 1.00 93.94 100 LEU A N 1
ATOM 731 C CA . LEU A 1 100 ? 5.330 0.742 -2.724 1.00 93.94 100 LEU A CA 1
ATOM 732 C C . LEU A 1 100 ? 4.278 -0.039 -3.523 1.00 93.94 100 LEU A C 1
ATOM 734 O O . LEU A 1 100 ? 3.081 0.182 -3.334 1.00 93.94 100 LEU A O 1
ATOM 738 N N . LEU A 1 101 ? 4.704 -1.011 -4.334 1.00 95.44 101 LEU A N 1
ATOM 739 C CA . LEU A 1 101 ? 3.802 -1.863 -5.113 1.00 95.44 101 LEU A CA 1
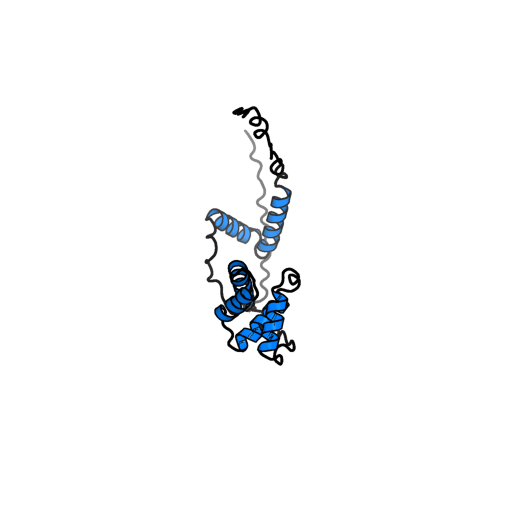ATOM 740 C C . LEU A 1 101 ? 2.831 -2.629 -4.215 1.00 95.44 101 LEU A C 1
ATOM 742 O O . LEU A 1 101 ? 1.651 -2.723 -4.534 1.00 95.44 101 LEU A O 1
ATOM 746 N N . SER A 1 102 ? 3.285 -3.125 -3.059 1.00 93.81 102 SER A N 1
ATOM 747 C CA . SER A 1 102 ? 2.397 -3.800 -2.107 1.00 93.81 102 SER A CA 1
ATOM 748 C C . SER A 1 102 ? 1.272 -2.883 -1.619 1.00 93.81 102 SER A C 1
ATOM 750 O O . SER A 1 102 ? 0.129 -3.327 -1.526 1.00 93.81 102 SER A O 1
ATOM 752 N N . ARG A 1 103 ? 1.570 -1.618 -1.296 1.00 92.38 103 ARG A N 1
ATOM 753 C CA . ARG A 1 103 ? 0.554 -0.640 -0.870 1.00 92.38 103 ARG A CA 1
ATOM 754 C C . ARG A 1 103 ? -0.429 -0.328 -1.998 1.00 92.38 103 ARG A C 1
ATOM 756 O O . ARG A 1 103 ? -1.634 -0.297 -1.765 1.00 92.38 103 ARG A O 1
ATOM 763 N N . ILE A 1 104 ? 0.077 -0.161 -3.218 1.00 93.56 104 ILE A N 1
ATOM 764 C CA . ILE A 1 104 ? -0.747 0.131 -4.396 1.00 93.56 104 ILE A CA 1
ATOM 765 C C . ILE A 1 104 ? -1.653 -1.051 -4.747 1.00 93.56 104 ILE A C 1
ATOM 767 O O . ILE A 1 104 ? -2.838 -0.851 -4.975 1.00 93.56 104 ILE A O 1
ATOM 771 N N . PHE A 1 105 ? -1.147 -2.283 -4.716 1.00 94.06 105 PHE A N 1
ATOM 772 C CA . PHE A 1 105 ? -1.940 -3.479 -5.023 1.00 94.06 105 PHE A CA 1
ATOM 773 C C . PHE A 1 105 ? -3.067 -3.696 -4.007 1.00 94.06 105 PHE A C 1
ATOM 775 O O . PHE A 1 105 ? -4.146 -4.150 -4.378 1.00 94.06 105 PHE A O 1
ATOM 782 N N . ILE A 1 106 ? -2.843 -3.340 -2.736 1.00 91.56 106 ILE A N 1
ATOM 783 C CA . ILE A 1 106 ? -3.905 -3.331 -1.721 1.00 91.56 106 ILE A CA 1
ATOM 784 C C . ILE A 1 106 ? -4.958 -2.272 -2.058 1.00 91.56 106 ILE A C 1
ATOM 786 O O . ILE A 1 106 ? -6.150 -2.560 -2.001 1.00 91.56 106 ILE A O 1
ATOM 790 N N . ARG A 1 107 ? -4.532 -1.063 -2.446 1.00 89.81 107 ARG A N 1
ATOM 791 C CA . ARG A 1 107 ? -5.439 0.031 -2.826 1.00 89.81 107 ARG A CA 1
ATOM 792 C C . ARG A 1 107 ? -6.261 -0.288 -4.078 1.00 89.81 107 ARG A C 1
ATOM 794 O O . ARG A 1 107 ? -7.418 0.099 -4.143 1.00 89.81 107 ARG A O 1
ATOM 801 N N . LEU A 1 108 ? -5.673 -0.998 -5.040 1.00 89.31 108 LEU A N 1
ATOM 802 C CA . LEU A 1 108 ? -6.338 -1.459 -6.262 1.00 89.31 108 LEU A CA 1
ATOM 803 C C . LEU A 1 108 ? -7.245 -2.681 -6.041 1.00 89.31 108 LEU A C 1
ATOM 805 O O . LEU A 1 108 ? -7.840 -3.165 -6.995 1.00 89.31 108 LEU A O 1
ATOM 809 N N . GLY A 1 109 ? -7.309 -3.242 -4.830 1.00 91.81 109 GLY A N 1
ATOM 810 C CA . GLY A 1 109 ? -8.083 -4.457 -4.557 1.00 91.81 109 GLY A CA 1
ATOM 811 C C . GLY A 1 109 ? -7.471 -5.749 -5.117 1.00 91.81 109 GLY A C 1
ATOM 812 O O . GLY A 1 109 ? -7.961 -6.829 -4.806 1.00 91.81 109 GLY A O 1
ATOM 813 N N . LEU A 1 110 ? -6.354 -5.671 -5.852 1.00 89.06 110 LEU A N 1
ATOM 814 C CA . LEU A 1 110 ? -5.627 -6.825 -6.404 1.00 89.06 110 LEU A CA 1
ATOM 815 C C . LEU A 1 110 ? -5.016 -7.720 -5.317 1.00 89.06 110 LEU A C 1
ATOM 817 O O . LEU A 1 110 ? -4.717 -8.888 -5.550 1.00 89.06 110 LEU A O 1
ATOM 821 N N . ARG A 1 111 ? -4.798 -7.170 -4.118 1.00 87.94 111 ARG A N 1
ATOM 822 C CA . ARG A 1 111 ? -4.339 -7.925 -2.952 1.00 87.94 111 ARG A CA 1
ATOM 823 C C . ARG A 1 111 ? -5.184 -7.586 -1.736 1.00 87.94 111 ARG A C 1
ATOM 825 O O . ARG A 1 111 ? -5.087 -6.492 -1.186 1.00 87.94 111 ARG A O 1
ATOM 832 N N . ARG A 1 112 ? -5.928 -8.563 -1.223 1.00 84.75 112 ARG A N 1
ATOM 833 C CA . ARG A 1 112 ? -6.622 -8.424 0.060 1.00 84.75 112 ARG A CA 1
ATOM 834 C C . ARG A 1 112 ? -5.668 -8.777 1.198 1.00 84.75 112 ARG A C 1
ATOM 836 O O . ARG A 1 112 ? -5.079 -9.857 1.218 1.00 84.75 112 ARG A O 1
ATOM 843 N N . ARG A 1 113 ? -5.504 -7.877 2.171 1.00 78.62 113 ARG A N 1
ATOM 844 C CA . ARG A 1 113 ? -4.881 -8.258 3.447 1.00 78.62 113 ARG A CA 1
ATOM 845 C C . ARG A 1 113 ? -5.819 -9.241 4.145 1.00 78.62 113 ARG A C 1
ATOM 847 O O . ARG A 1 113 ? -7.006 -8.947 4.289 1.00 78.62 113 ARG A O 1
ATOM 854 N N . ARG A 1 114 ? -5.299 -10.395 4.575 1.00 80.81 114 ARG A N 1
ATOM 855 C CA . ARG A 1 114 ? -6.052 -11.297 5.455 1.00 80.81 114 ARG A CA 1
ATOM 856 C C . ARG A 1 114 ? -6.404 -10.521 6.725 1.00 80.81 114 ARG A C 1
ATOM 858 O O . ARG A 1 114 ? -5.537 -9.853 7.297 1.00 80.81 114 ARG A O 1
ATOM 865 N N . ARG A 1 115 ? -7.677 -10.565 7.134 1.00 70.06 115 ARG A N 1
ATOM 866 C CA . ARG A 1 115 ? -8.089 -10.026 8.438 1.00 70.06 115 ARG A CA 1
ATOM 867 C C . ARG A 1 115 ? -7.224 -10.704 9.507 1.00 70.06 115 ARG A C 1
ATOM 869 O O . ARG A 1 115 ? -7.028 -11.911 9.443 1.00 70.06 115 ARG A O 1
ATOM 876 N N . GLY A 1 116 ? -6.639 -9.917 10.408 1.00 74.88 116 GLY A N 1
ATOM 877 C CA . GLY A 1 116 ? -5.741 -10.426 11.452 1.00 74.88 116 GLY A CA 1
ATOM 878 C C . GLY A 1 116 ? -4.260 -10.563 11.072 1.00 74.88 116 GLY A C 1
ATOM 879 O O . GLY A 1 116 ? -3.470 -10.934 11.926 1.00 74.88 116 GLY A O 1
ATOM 880 N N . ALA A 1 117 ? -3.834 -10.209 9.852 1.00 74.00 117 ALA A N 1
ATOM 881 C CA . ALA A 1 117 ? -2.406 -10.198 9.482 1.00 74.00 117 ALA A CA 1
ATOM 882 C C . ALA A 1 117 ? -1.607 -8.998 10.054 1.00 74.00 117 ALA A C 1
ATOM 884 O O . ALA A 1 117 ? -0.507 -8.704 9.587 1.00 74.00 117 ALA A O 1
ATOM 885 N N . GLY A 1 118 ? -2.190 -8.255 10.999 1.00 77.25 118 GLY A N 1
ATOM 886 C CA . GLY A 1 118 ? -1.524 -7.187 11.746 1.00 77.25 118 GLY A CA 1
ATOM 887 C C . GLY A 1 118 ? -1.008 -7.690 13.093 1.00 77.25 118 GLY A C 1
ATOM 888 O O . GLY A 1 118 ? -1.163 -8.865 13.422 1.00 77.25 118 GLY A O 1
ATOM 889 N N . ARG A 1 119 ? -0.426 -6.790 13.896 1.00 78.25 119 ARG A N 1
ATOM 890 C CA . ARG A 1 119 ? -0.192 -7.094 15.313 1.00 78.25 119 ARG A CA 1
ATOM 891 C C . ARG A 1 119 ? -1.529 -7.479 15.945 1.00 78.25 119 ARG A C 1
ATOM 893 O O . ARG A 1 119 ? -2.532 -6.803 15.709 1.00 78.25 119 ARG A O 1
ATOM 900 N N . ARG A 1 120 ? -1.539 -8.578 16.700 1.00 86.19 120 ARG A N 1
ATOM 901 C CA . ARG A 1 120 ? -2.697 -8.938 17.519 1.00 86.19 120 ARG A CA 1
ATOM 902 C C . ARG A 1 120 ? -2.915 -7.802 18.517 1.00 86.19 120 ARG A C 1
ATOM 904 O O . ARG A 1 120 ? -1.953 -7.345 19.129 1.00 86.19 120 ARG A O 1
ATOM 911 N N . SER A 1 121 ? -4.148 -7.316 18.617 1.00 89.81 121 SER A N 1
ATOM 912 C CA . SER A 1 121 ? -4.525 -6.380 19.675 1.00 89.81 121 SER A CA 1
ATOM 913 C C . SER A 1 121 ? -4.352 -7.074 21.023 1.00 89.81 121 SER A C 1
ATOM 915 O O . SER A 1 121 ? -4.655 -8.264 21.131 1.00 89.81 121 SER A O 1
ATOM 917 N N . SER A 1 122 ? -3.845 -6.351 22.020 1.00 94.00 122 SER A N 1
ATOM 918 C CA . SER A 1 122 ? -3.771 -6.870 23.384 1.00 94.00 122 SER A CA 1
ATOM 919 C C . SER A 1 122 ? -5.190 -7.036 23.959 1.00 94.00 122 SER A C 1
ATOM 921 O O . SER A 1 122 ? -6.117 -6.365 23.480 1.00 94.00 122 SER A O 1
ATOM 923 N N . PRO A 1 123 ? -5.403 -7.942 24.930 1.00 93.94 123 PRO A N 1
ATOM 924 C CA . PRO A 1 123 ? -6.724 -8.164 25.517 1.00 93.94 123 PRO A CA 1
ATOM 925 C C . PRO A 1 123 ? -7.301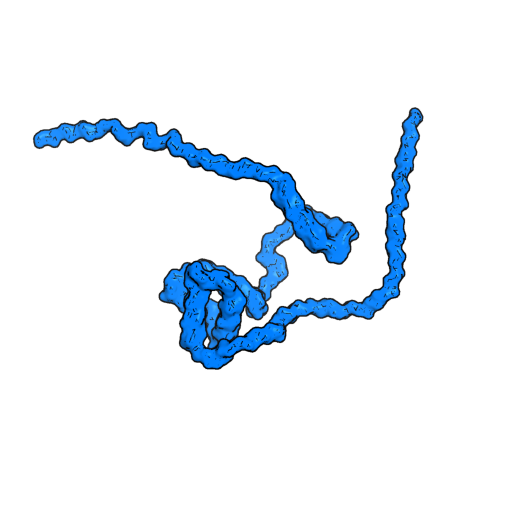 -6.895 26.164 1.00 93.94 123 PRO A C 1
ATOM 927 O O . PRO A 1 123 ? -8.500 -6.653 26.045 1.00 93.94 123 PRO A O 1
ATOM 930 N N . GLU A 1 124 ? -6.461 -6.032 26.737 1.00 95.44 124 GLU A N 1
ATOM 931 C CA . GLU A 1 124 ? -6.862 -4.760 27.356 1.00 95.44 124 GLU A CA 1
ATOM 932 C C . GLU A 1 124 ? -7.467 -3.802 26.320 1.00 95.44 124 GLU A C 1
ATOM 934 O O . GLU A 1 124 ? -8.509 -3.191 26.546 1.00 95.44 124 GLU A O 1
ATOM 939 N N . ILE A 1 125 ? -6.869 -3.719 25.125 1.00 95.19 125 ILE A N 1
ATOM 940 C CA . ILE A 1 125 ? -7.395 -2.890 24.030 1.00 95.19 125 ILE A CA 1
ATOM 941 C C . ILE A 1 125 ? -8.748 -3.415 23.536 1.00 95.19 125 ILE A C 1
ATOM 943 O O . ILE A 1 125 ? -9.592 -2.633 23.092 1.00 95.19 125 ILE A O 1
ATOM 947 N N . LEU A 1 126 ? -8.970 -4.731 23.591 1.00 94.88 126 LEU A N 1
ATOM 948 C CA . LEU A 1 126 ? -10.257 -5.323 23.224 1.00 94.88 126 LEU A CA 1
ATOM 949 C C . LEU A 1 126 ? -11.337 -5.021 24.271 1.00 94.88 126 LEU A C 1
ATOM 951 O O . LEU A 1 126 ? -12.453 -4.696 23.873 1.00 94.88 126 LEU A O 1
ATOM 955 N N . GLN A 1 127 ? -11.003 -5.055 25.565 1.00 96.69 127 GLN A N 1
ATOM 956 C CA . GLN A 1 127 ? -11.912 -4.647 26.645 1.00 96.69 127 GLN A CA 1
ATOM 957 C C . GLN A 1 127 ? -12.309 -3.173 26.506 1.00 96.69 127 GLN A C 1
ATOM 959 O O . GLN A 1 127 ? -13.496 -2.862 26.411 1.00 96.69 127 GLN A O 1
ATOM 964 N N . LEU A 1 128 ? -11.324 -2.282 26.339 1.00 96.25 128 LEU A N 1
ATOM 965 C CA . LEU A 1 128 ? -11.563 -0.854 26.116 1.00 96.25 128 LEU A CA 1
ATOM 966 C C . LEU A 1 128 ? -12.452 -0.608 24.885 1.00 96.25 128 LEU A C 1
ATOM 968 O O . LEU A 1 128 ? -13.299 0.285 24.869 1.00 96.25 128 LEU A O 1
ATOM 972 N N . LEU A 1 129 ? -12.277 -1.404 23.825 1.00 95.12 129 LEU A N 1
ATOM 973 C CA . LEU A 1 129 ? -13.097 -1.294 22.623 1.00 95.12 129 LEU A CA 1
ATOM 974 C C . LEU A 1 129 ? -14.564 -1.671 22.881 1.00 95.12 129 LEU A C 1
ATOM 976 O O . LEU A 1 129 ? -15.443 -1.027 22.303 1.00 95.12 129 LEU A O 1
ATOM 980 N N . GLU A 1 130 ? -14.836 -2.690 23.699 1.00 96.69 130 GLU A N 1
ATOM 981 C CA . GLU A 1 130 ? -16.205 -3.053 24.091 1.00 96.69 130 GLU A CA 1
ATOM 982 C C . GLU A 1 130 ? -16.852 -1.960 24.946 1.00 96.69 130 GLU A C 1
ATOM 984 O O . GLU A 1 130 ? -17.957 -1.517 24.628 1.00 96.69 130 GLU A O 1
ATOM 989 N N . GLU A 1 131 ? -16.134 -1.410 25.924 1.00 96.62 131 GLU A N 1
ATOM 990 C CA . GLU A 1 131 ? -16.606 -0.264 26.714 1.00 96.62 131 GLU A CA 1
ATOM 991 C C . GLU A 1 131 ? -16.922 0.948 25.825 1.00 96.62 131 GLU A C 1
ATOM 993 O O . GLU A 1 131 ? -17.971 1.585 25.949 1.00 96.62 131 GLU A O 1
ATOM 998 N N . PHE A 1 132 ? -16.058 1.240 24.847 1.00 96.12 132 PHE A N 1
ATOM 999 C CA . PHE A 1 132 ? -16.284 2.313 23.878 1.00 96.12 132 PHE A CA 1
ATOM 1000 C C . PHE A 1 132 ? -17.512 2.075 22.998 1.00 96.12 132 PHE A C 1
ATOM 1002 O O . PHE A 1 132 ? -18.206 3.029 22.625 1.00 96.12 132 PHE A O 1
ATOM 1009 N N . LYS A 1 133 ? -17.767 0.821 22.610 1.00 96.62 133 LY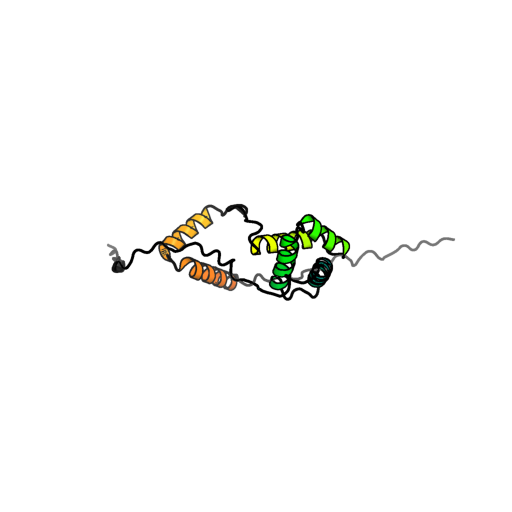S A N 1
ATOM 1010 C CA . LYS A 1 133 ? -18.962 0.460 21.841 1.00 96.62 133 LYS A CA 1
ATOM 1011 C C . LYS A 1 133 ? -20.217 0.652 22.683 1.00 96.62 133 LYS A C 1
ATOM 1013 O O . LYS A 1 133 ? -21.143 1.279 22.174 1.00 96.62 133 LYS A O 1
ATOM 1018 N N . ALA A 1 134 ? -20.216 0.174 23.927 1.00 97.56 134 ALA A N 1
ATOM 1019 C CA . ALA A 1 134 ? -21.336 0.311 24.852 1.00 97.56 134 ALA A CA 1
ATOM 1020 C C . ALA A 1 134 ? -21.648 1.788 25.137 1.00 97.56 134 ALA A C 1
ATOM 1022 O O . ALA A 1 134 ? -22.787 2.221 25.003 1.00 97.56 134 ALA A O 1
ATOM 1023 N N . ARG A 1 135 ? -20.619 2.596 25.422 1.00 98.00 135 ARG A N 1
ATOM 1024 C CA . ARG A 1 135 ? -20.789 3.996 25.833 1.00 98.00 135 ARG A CA 1
ATOM 1025 C C . ARG A 1 135 ? -21.119 4.960 24.692 1.00 98.00 135 ARG A C 1
ATOM 1027 O O . ARG A 1 135 ? -21.845 5.927 24.897 1.00 98.00 135 ARG A O 1
ATOM 1034 N N . PHE A 1 136 ? -20.564 4.755 23.494 1.00 96.75 136 PHE A N 1
ATOM 1035 C CA . PHE A 1 136 ? -20.654 5.740 22.400 1.00 96.75 136 PHE A CA 1
ATOM 1036 C C . PHE A 1 136 ? -21.357 5.228 21.134 1.00 96.75 136 PHE A C 1
ATOM 1038 O O . PHE A 1 136 ? -21.542 5.998 20.182 1.00 96.75 136 PHE A O 1
ATOM 1045 N N . GLY A 1 137 ? -21.714 3.942 21.063 1.00 95.75 137 GLY A N 1
ATOM 1046 C CA . GLY A 1 137 ? -22.463 3.343 19.956 1.00 95.75 137 GLY A CA 1
ATOM 1047 C C . GLY A 1 137 ? -21.862 3.639 18.575 1.00 95.75 137 GLY A C 1
ATOM 1048 O O . GLY A 1 137 ? -20.731 3.251 18.250 1.00 95.75 137 GLY A O 1
ATOM 1049 N N . LYS A 1 138 ? -22.621 4.351 17.729 1.00 94.38 138 LYS A N 1
ATOM 1050 C CA . LYS A 1 138 ? -22.211 4.747 16.364 1.00 94.38 138 LYS A CA 1
ATOM 1051 C C . LYS A 1 138 ? -21.109 5.820 16.354 1.00 94.38 138 LYS A C 1
ATOM 1053 O O . LYS A 1 138 ? -20.350 5.908 15.390 1.00 94.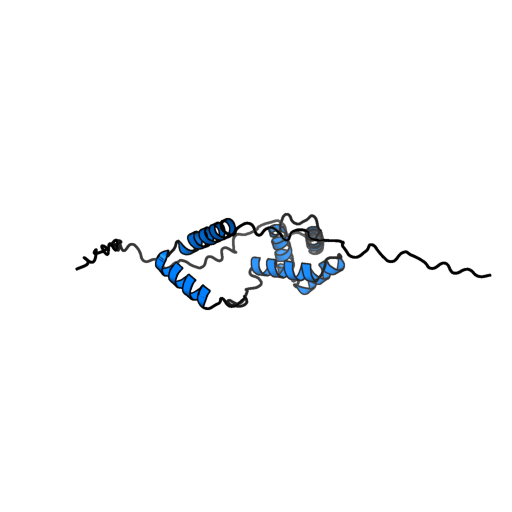38 138 LYS A O 1
ATOM 1058 N N . ARG A 1 139 ? -20.972 6.614 17.425 1.00 95.88 139 ARG A N 1
ATOM 1059 C CA . ARG A 1 139 ? -19.989 7.711 17.533 1.00 95.88 139 ARG A CA 1
ATOM 1060 C C . ARG A 1 139 ? -18.595 7.252 17.967 1.00 95.88 139 ARG A C 1
ATOM 1062 O O . ARG A 1 139 ? -17.664 8.054 17.885 1.00 95.88 139 ARG A O 1
ATOM 1069 N N . ARG A 1 140 ? -18.419 5.984 18.362 1.00 95.56 140 ARG A N 1
ATOM 1070 C CA . ARG A 1 140 ? -17.165 5.441 18.923 1.00 95.56 140 ARG A CA 1
ATOM 1071 C C . ARG A 1 140 ? -15.901 5.795 18.131 1.00 95.56 140 ARG A C 1
ATOM 1073 O O . ARG A 1 140 ? -14.904 6.179 18.723 1.00 95.56 140 ARG A O 1
ATOM 1080 N N . LEU A 1 141 ? -15.942 5.756 16.792 1.00 93.75 141 LEU A N 1
ATOM 1081 C CA . LEU A 1 141 ? -14.773 6.080 15.957 1.00 93.75 141 LEU A CA 1
ATOM 1082 C C . LEU A 1 141 ? -14.402 7.568 16.007 1.00 93.75 141 LEU A C 1
ATOM 1084 O O . LEU A 1 141 ? -13.221 7.906 15.959 1.00 93.75 141 LEU A O 1
ATOM 1088 N N . LYS A 1 142 ? -15.395 8.462 16.089 1.00 95.31 142 LYS A N 1
ATOM 1089 C CA . LYS A 1 142 ? -15.163 9.910 16.196 1.00 95.31 142 LYS A CA 1
ATOM 1090 C C . LYS A 1 142 ? -14.564 10.249 17.560 1.00 95.31 142 LYS A C 1
ATOM 1092 O O . LYS A 1 142 ? -13.616 11.025 17.614 1.00 95.31 142 LYS A O 1
ATOM 1097 N N . VAL A 1 143 ? -15.089 9.634 18.623 1.00 96.88 143 VAL A N 1
ATOM 1098 C CA . VAL A 1 143 ? -14.607 9.819 19.999 1.00 96.88 143 VAL A CA 1
ATOM 1099 C C . VAL A 1 143 ? -13.203 9.244 20.169 1.00 96.88 143 VAL A C 1
ATOM 1101 O O . VAL A 1 143 ? -12.331 9.963 20.631 1.00 96.88 143 VAL A O 1
ATOM 1104 N N . ALA A 1 144 ? -12.933 8.023 19.699 1.00 95.19 144 ALA A N 1
ATOM 1105 C CA . ALA A 1 144 ? -11.596 7.428 19.770 1.00 95.19 144 ALA A CA 1
ATOM 1106 C C . ALA A 1 144 ? -10.529 8.298 19.078 1.00 95.19 144 ALA A C 1
ATOM 1108 O O . ALA A 1 144 ? -9.463 8.528 19.632 1.00 95.19 144 ALA A O 1
ATOM 1109 N N . ARG A 1 145 ? -10.830 8.872 17.903 1.00 94.69 145 ARG A N 1
ATOM 1110 C CA . ARG A 1 145 ? -9.921 9.822 17.228 1.00 94.69 145 ARG A CA 1
ATOM 1111 C C . ARG A 1 145 ? -9.742 11.142 17.979 1.00 94.69 145 ARG A C 1
ATOM 1113 O O . ARG A 1 145 ? -8.723 11.801 17.802 1.00 94.69 145 ARG A O 1
ATOM 1120 N N . ALA A 1 146 ? -10.757 11.596 18.710 1.00 95.00 146 ALA A N 1
ATOM 1121 C CA . ALA A 1 146 ? -10.638 12.779 19.557 1.00 95.00 146 ALA A CA 1
ATOM 1122 C C . ALA A 1 146 ? -9.769 12.473 20.783 1.00 95.00 146 ALA A C 1
ATOM 1124 O O . ALA A 1 146 ? -8.878 13.257 21.074 1.00 95.00 146 ALA A O 1
ATOM 1125 N N . LEU A 1 147 ? -9.958 11.304 21.406 1.00 95.62 147 LEU A N 1
ATOM 1126 C CA . LEU A 1 147 ? -9.129 10.822 22.507 1.00 95.62 147 LEU A CA 1
ATOM 1127 C C . LEU A 1 147 ? -7.657 10.707 22.097 1.00 95.62 147 LEU A C 1
ATOM 1129 O O . LEU A 1 147 ? -6.816 11.221 22.814 1.00 95.62 147 LEU A O 1
ATOM 1133 N N . CYS A 1 148 ? -7.339 10.109 20.941 1.00 93.88 148 CYS A N 1
ATOM 1134 C CA . CYS A 1 148 ? -5.948 10.039 20.471 1.00 93.88 148 CYS A CA 1
ATOM 1135 C C . CYS A 1 148 ? -5.315 11.430 20.342 1.00 93.88 148 CYS A C 1
ATOM 1137 O O . CYS A 1 148 ? -4.209 11.632 20.812 1.00 93.88 148 CYS A O 1
ATOM 1139 N N . ARG A 1 149 ? -6.037 12.399 19.762 1.00 92.81 149 ARG A N 1
ATOM 1140 C CA . ARG A 1 149 ? -5.541 13.779 19.631 1.00 92.81 149 ARG A CA 1
ATOM 1141 C C . ARG A 1 149 ? -5.391 14.486 20.978 1.00 92.81 149 ARG A C 1
ATOM 1143 O O . ARG A 1 149 ? -4.486 15.289 21.129 1.00 92.81 149 ARG A O 1
ATOM 1150 N N . ALA A 1 150 ? -6.284 14.208 21.927 1.00 95.00 150 ALA A N 1
ATOM 1151 C CA . ALA A 1 150 ? -6.180 14.734 23.282 1.00 95.00 150 ALA A CA 1
ATOM 1152 C C . ALA A 1 150 ? -4.976 14.127 24.015 1.00 95.00 150 ALA A C 1
ATOM 1154 O O . ALA A 1 150 ? -4.209 14.872 24.596 1.00 95.00 150 ALA A O 1
ATOM 1155 N N . ALA A 1 151 ? -4.763 12.812 23.910 1.00 94.00 151 ALA A N 1
ATOM 1156 C CA . ALA A 1 151 ? -3.609 12.131 24.494 1.00 94.00 151 ALA A CA 1
ATOM 1157 C C . ALA A 1 151 ? -2.281 12.610 23.883 1.00 94.00 151 ALA A C 1
ATOM 1159 O O . ALA A 1 151 ? -1.336 12.857 24.613 1.00 94.00 151 ALA A O 1
ATOM 1160 N N . GLU A 1 152 ? -2.222 12.815 22.562 1.00 88.62 152 GLU A N 1
ATOM 1161 C CA . GLU A 1 152 ? -1.054 13.411 21.888 1.00 88.62 152 GLU A CA 1
ATOM 1162 C C . GLU A 1 152 ? -0.759 14.846 22.361 1.00 88.62 152 GLU A C 1
ATOM 1164 O O . GLU A 1 152 ? 0.391 15.270 22.325 1.00 88.62 152 GLU A O 1
ATOM 1169 N N . ALA A 1 153 ? -1.782 15.604 22.771 1.00 89.19 153 ALA A N 1
ATOM 1170 C CA . ALA A 1 153 ? -1.624 16.957 23.305 1.00 89.19 153 ALA A CA 1
ATOM 1171 C C . ALA A 1 153 ? -1.322 16.981 24.814 1.00 89.19 153 ALA A C 1
ATOM 1173 O O . ALA A 1 153 ? -0.740 17.950 25.294 1.00 89.19 153 ALA A O 1
ATOM 1174 N N . ASP A 1 154 ? -1.754 15.947 25.538 1.00 91.75 154 ASP A N 1
ATOM 1175 C CA . ASP A 1 154 ? -1.571 15.780 26.982 1.00 91.75 154 ASP A CA 1
ATOM 1176 C C . ASP A 1 154 ? -0.243 15.106 27.326 1.00 91.75 154 ASP A C 1
ATOM 1178 O O . ASP A 1 154 ? 0.259 15.298 28.431 1.00 91.75 154 ASP A O 1
ATOM 1182 N N . GLU A 1 155 ? 0.359 14.353 26.391 1.00 84.56 155 GLU A N 1
ATOM 1183 C CA . GLU A 1 155 ? 1.738 13.913 26.563 1.00 84.56 155 GLU A CA 1
ATOM 1184 C C . GLU A 1 155 ? 2.596 15.163 26.791 1.00 84.56 155 GLU A C 1
ATOM 1186 O O . GLU A 1 155 ? 2.730 15.991 25.878 1.00 84.56 155 GLU A O 1
ATOM 1191 N N . PRO A 1 156 ? 3.158 15.339 28.007 1.00 77.81 156 PRO A N 1
ATOM 1192 C CA . PRO A 1 156 ? 4.032 16.462 28.268 1.00 77.81 156 PRO A CA 1
ATOM 1193 C C . PRO A 1 156 ? 5.133 16.334 27.239 1.00 77.81 156 PRO A C 1
ATOM 1195 O O . PRO A 1 156 ? 5.680 15.239 27.108 1.00 77.81 156 PRO A O 1
ATOM 1198 N N . ALA A 1 157 ? 5.394 17.403 26.475 1.00 73.88 157 ALA A N 1
ATOM 1199 C CA . ALA A 1 157 ? 6.422 17.392 25.448 1.00 73.88 157 ALA A CA 1
ATOM 1200 C C . ALA A 1 157 ? 7.649 16.739 26.068 1.00 73.88 157 ALA A C 1
ATOM 1202 O O . ALA A 1 157 ? 8.276 17.343 26.944 1.00 73.88 157 ALA A O 1
ATOM 1203 N N . CYS A 1 158 ? 7.915 15.477 25.696 1.00 62.03 158 CYS A N 1
ATOM 1204 C CA . CYS A 1 158 ? 9.093 14.786 26.177 1.00 62.03 158 CYS A CA 1
ATOM 1205 C C . CYS A 1 158 ? 10.202 15.783 25.897 1.00 62.03 158 CYS A C 1
ATOM 1207 O O . CYS A 1 158 ? 10.266 16.227 24.741 1.00 62.03 158 CYS A O 1
ATOM 1209 N N . PRO A 1 159 ? 10.979 16.228 26.905 1.00 64.94 159 PRO A N 1
ATOM 1210 C CA . PRO A 1 159 ? 12.126 17.065 26.631 1.00 64.94 159 PRO A CA 1
ATOM 1211 C C . PRO A 1 159 ? 12.901 16.266 25.597 1.00 64.94 159 PRO A C 1
ATOM 1213 O O . PRO A 1 159 ? 13.373 15.165 25.897 1.00 64.94 159 PRO A O 1
ATOM 1216 N N . GLY A 1 160 ? 12.826 16.721 24.336 1.00 63.75 160 GLY A N 1
ATOM 1217 C CA . GLY A 1 160 ? 13.311 15.948 23.199 1.00 63.75 160 GLY A CA 1
ATOM 1218 C C . GLY A 1 160 ? 14.726 15.550 23.555 1.00 63.75 160 GLY A C 1
ATOM 1219 O O . GLY A 1 160 ? 15.360 16.377 24.214 1.00 63.75 160 GLY A O 1
ATOM 1220 N N . PRO A 1 161 ? 15.172 14.316 23.234 1.00 61.50 161 PRO A N 1
ATOM 1221 C CA . PRO A 1 161 ? 16.437 13.793 23.727 1.00 61.50 161 PRO A CA 1
ATOM 1222 C C . PRO A 1 161 ? 17.434 14.914 23.567 1.00 61.50 161 PRO A C 1
ATOM 1224 O O . PRO A 1 161 ? 17.701 15.330 22.434 1.00 61.50 161 PRO A O 1
ATOM 1227 N N . SER A 1 162 ? 17.825 15.509 24.700 1.00 57.81 162 SER A N 1
ATOM 1228 C CA . SER A 1 162 ? 18.733 16.634 24.691 1.00 57.81 162 SER A CA 1
ATOM 1229 C C . SER A 1 162 ? 19.841 16.150 23.788 1.00 57.81 162 SER A C 1
ATOM 1231 O O . SER A 1 162 ? 20.297 15.015 23.968 1.00 57.81 162 SER A O 1
ATOM 1233 N N . ASN A 1 163 ? 20.192 16.922 22.763 1.00 54.22 163 ASN A N 1
ATOM 1234 C CA . ASN A 1 163 ? 21.364 16.656 21.945 1.00 54.22 163 ASN A CA 1
ATOM 1235 C C . ASN A 1 163 ? 22.611 16.802 22.840 1.00 54.22 163 ASN A C 1
ATOM 1237 O O . ASN A 1 163 ? 23.508 17.584 22.565 1.00 54.22 163 ASN A O 1
ATOM 1241 N N . LEU A 1 164 ? 22.701 16.003 23.900 1.00 53.44 164 LEU A N 1
ATOM 1242 C CA . LEU A 1 164 ? 23.891 15.470 24.515 1.00 53.44 164 LEU A CA 1
ATOM 1243 C C . LEU A 1 164 ? 24.489 14.456 23.528 1.00 53.44 164 LEU A C 1
ATOM 1245 O O . LEU A 1 164 ? 24.861 13.343 23.879 1.00 53.44 164 LEU A O 1
ATOM 1249 N N . PHE A 1 165 ? 24.638 14.875 22.269 1.00 52.44 165 PHE A N 1
ATOM 1250 C CA . PHE A 1 165 ? 25.869 14.602 21.568 1.00 52.44 165 PHE A CA 1
ATOM 1251 C C . PHE A 1 165 ? 26.909 15.433 22.316 1.00 52.44 165 PHE A C 1
ATOM 1253 O O . PHE A 1 165 ? 27.170 16.585 21.988 1.00 52.44 165 PHE A O 1
ATOM 1260 N N . VAL A 1 166 ? 27.392 14.886 23.428 1.00 51.62 166 VAL A N 1
ATOM 1261 C CA . VAL A 1 166 ? 28.569 15.397 24.104 1.00 51.62 166 VAL A CA 1
ATOM 1262 C C . VAL A 1 166 ? 29.744 14.754 23.369 1.00 51.62 166 VAL A C 1
ATOM 1264 O O . VAL A 1 166 ? 30.003 13.571 23.591 1.00 51.62 166 VAL A O 1
ATOM 1267 N N . PRO A 1 167 ? 30.474 15.452 22.483 1.00 51.28 167 PRO A N 1
ATOM 1268 C CA . PRO A 1 167 ? 31.782 14.979 22.062 1.00 51.28 167 PRO A CA 1
ATOM 1269 C C . PRO A 1 167 ? 32.770 15.247 23.211 1.00 51.28 167 PRO A C 1
ATOM 1271 O O . PRO A 1 167 ? 33.584 16.155 23.127 1.00 51.28 167 PRO A O 1
ATOM 1274 N N . ALA A 1 168 ? 32.686 14.503 24.319 1.00 54.31 168 ALA A N 1
ATOM 1275 C CA . ALA A 1 168 ? 33.607 14.641 25.461 1.00 54.31 168 ALA A CA 1
ATOM 1276 C C . ALA A 1 168 ? 34.610 13.482 25.573 1.00 54.31 168 ALA A C 1
ATOM 1278 O O . ALA A 1 168 ? 34.952 13.069 26.676 1.00 54.31 168 ALA A O 1
ATOM 1279 N N . ALA A 1 169 ? 35.097 12.945 24.450 1.00 51.12 169 ALA A N 1
ATOM 1280 C CA . ALA A 1 169 ? 36.176 11.950 24.490 1.00 51.12 169 ALA A CA 1
ATOM 1281 C C . ALA A 1 169 ? 37.028 11.883 23.207 1.00 51.12 169 ALA A C 1
ATOM 1283 O O . ALA A 1 169 ? 37.400 10.797 22.772 1.00 51.12 169 ALA A O 1
ATOM 1284 N N . LEU A 1 170 ? 37.335 13.019 22.570 1.00 52.28 170 LEU A N 1
ATOM 1285 C CA . LEU A 1 170 ? 38.316 13.045 21.467 1.00 52.28 170 LEU A CA 1
ATOM 1286 C C . LEU A 1 170 ? 39.248 14.264 21.506 1.00 52.28 170 LEU A C 1
ATOM 1288 O O . LEU A 1 170 ? 39.755 14.728 20.492 1.00 52.28 170 LEU A O 1
ATOM 1292 N N . THR A 1 171 ? 39.516 14.756 22.711 1.00 58.09 171 THR A N 1
ATOM 1293 C CA . THR A 1 171 ? 40.689 15.579 23.015 1.00 58.09 171 THR A CA 1
ATOM 1294 C C . THR A 1 171 ? 41.525 14.797 24.009 1.00 58.09 171 THR A C 1
ATOM 1296 O O . THR A 1 171 ? 41.192 14.803 25.187 1.00 58.09 171 THR A O 1
ATOM 1299 N N . LEU A 1 172 ? 42.527 14.074 23.499 1.00 57.75 172 LEU A N 1
ATOM 1300 C CA . LEU A 1 172 ? 43.783 13.639 24.137 1.00 57.75 172 LEU A CA 1
ATOM 1301 C C . LEU A 1 172 ? 44.235 12.335 23.469 1.00 57.75 172 LEU A C 1
ATOM 1303 O O . LEU A 1 172 ? 43.849 11.262 23.910 1.00 57.75 172 LEU A O 1
ATOM 1307 N N . LEU A 1 173 ? 44.995 12.452 22.375 1.00 55.75 173 LEU A N 1
ATOM 1308 C CA . LEU A 1 173 ? 46.030 11.506 21.912 1.00 55.75 173 LEU A CA 1
ATOM 1309 C C . LEU A 1 173 ? 46.615 12.027 20.583 1.00 55.75 173 LEU A C 1
ATOM 1311 O O . LEU A 1 173 ? 46.522 11.395 19.540 1.00 55.75 173 LEU A O 1
ATOM 1315 N N . HIS A 1 174 ? 47.185 13.232 20.610 1.00 52.06 174 HIS A N 1
ATOM 1316 C CA . HIS A 1 174 ? 48.102 13.716 19.567 1.00 52.06 174 HIS A CA 1
ATOM 1317 C C . HIS A 1 174 ? 49.317 14.362 20.243 1.00 52.06 174 HIS A C 1
ATOM 1319 O O . HIS A 1 174 ? 49.677 15.506 19.990 1.00 52.06 174 HIS A O 1
ATOM 1325 N N . SER A 1 175 ? 49.928 13.612 21.153 1.00 57.69 175 SER A N 1
ATOM 1326 C CA . SER A 1 175 ? 51.237 13.922 21.709 1.00 57.69 175 SER A CA 1
ATOM 1327 C C . SER A 1 175 ? 52.147 12.722 21.463 1.00 57.69 175 SER A C 1
ATOM 1329 O O . SER A 1 175 ? 51.921 11.646 22.006 1.00 57.69 175 SER A O 1
ATOM 1331 N N . GLU A 1 176 ? 53.157 12.980 20.635 1.00 57.75 176 GLU A N 1
ATOM 1332 C CA . GLU A 1 176 ? 54.464 12.317 20.598 1.00 57.75 176 GLU A CA 1
ATOM 1333 C C . GLU A 1 176 ? 54.581 10.977 19.863 1.00 57.75 176 GLU A C 1
ATOM 1335 O O . GLU A 1 176 ? 54.567 9.903 20.451 1.00 57.75 176 GLU A O 1
ATOM 1340 N N . ILE A 1 177 ? 54.872 11.065 18.562 1.00 62.81 177 ILE A N 1
ATOM 1341 C CA . ILE A 1 177 ? 55.851 10.164 17.941 1.00 62.81 177 ILE A CA 1
ATOM 1342 C C . ILE A 1 177 ? 56.872 11.049 17.223 1.00 62.81 177 ILE A C 1
ATOM 1344 O O . ILE A 1 177 ? 56.787 11.318 16.028 1.00 62.81 177 ILE A O 1
ATOM 1348 N N . SER A 1 178 ? 57.818 11.552 18.016 1.00 63.03 178 SER A N 1
ATOM 1349 C CA . SER A 1 178 ? 59.131 11.965 17.538 1.00 63.03 178 SER A CA 1
ATOM 1350 C C . SER A 1 178 ? 59.944 10.682 17.369 1.00 63.03 178 SER A C 1
ATOM 1352 O O . SER A 1 178 ? 60.342 10.070 18.356 1.00 63.03 178 SER A O 1
ATOM 1354 N N . VAL A 1 179 ? 60.134 10.223 16.131 1.00 61.12 179 VAL A N 1
ATOM 1355 C CA . VAL A 1 179 ? 61.140 9.198 15.822 1.00 61.12 179 VAL A CA 1
ATOM 1356 C C . VAL A 1 179 ? 62.150 9.829 14.884 1.00 61.12 179 VAL A C 1
ATOM 1358 O O . VAL A 1 179 ? 61.975 9.907 13.672 1.00 61.12 179 VAL A O 1
ATOM 1361 N N . SER A 1 180 ? 63.191 10.328 15.537 1.00 68.56 180 SER A N 1
ATOM 1362 C CA . SER A 1 180 ? 64.527 10.535 15.005 1.00 68.56 180 SER A CA 1
ATOM 1363 C C . SER A 1 180 ? 65.105 9.211 14.510 1.00 68.56 180 SER A C 1
ATOM 1365 O O . SER A 1 180 ? 65.017 8.228 15.246 1.00 68.56 180 SER A O 1
ATOM 1367 N N . ASN A 1 181 ? 65.720 9.212 13.321 1.00 52.84 181 ASN A N 1
ATOM 1368 C CA . ASN A 1 181 ? 66.975 8.516 12.963 1.00 52.84 181 ASN A CA 1
ATOM 1369 C C . ASN A 1 181 ? 67.067 8.251 11.449 1.00 52.84 181 ASN A C 1
ATOM 1371 O O . ASN A 1 181 ? 66.035 8.040 10.814 1.00 52.84 181 ASN A O 1
ATOM 1375 N N . PRO A 1 182 ? 68.273 8.002 10.915 1.00 65.81 182 PRO A N 1
ATOM 1376 C CA . PRO A 1 182 ? 69.513 8.776 11.012 1.00 65.81 182 PRO A CA 1
ATOM 1377 C C . PRO A 1 182 ? 70.060 9.174 9.624 1.00 65.81 182 PRO A C 1
ATOM 1379 O O . PRO A 1 182 ? 69.677 8.546 8.610 1.00 65.81 182 PRO A O 1
#

Radius of gyration: 29.98 Å; chains: 1; bounding box: 108×29×89 Å

pLDDT: mean 77.87, std 19.11, range [38.5, 98.25]

Secondary structure (DSSP, 8-state):
-----PPP------------------------S----GGGTS-HHHHHHHHHHTTSTT-TT-HHHHHHHHHHHHHTT--HHHHHHHHHHTT--HHHHHHHHHHHHHHTTSSPPPTT-SPPPPHHHHHHHHHHHHHHGGGHHHHHHHHHHHHHHHS-------------S-SS----------